Protein AF-A0A847F0T1-F1 (afdb_monomer_lite)

Foldseek 3Di:
DVVVVVVVVVVVVVVVVVVVVVVVVVVVVVVVLPPPDPDPSPVSVVLVVLVVLLVVLVVVLVVLVVCVVVVVDDPVVSVVVNVVSVVSNVVSVVVNVVVVVVVVVVVVCVVVVVPDD

Sequence (117 aa):
MTNTLANLFIVLALLGVFAALFAIFLSLRAIFSGELLPVDADEGAARAALVDRKRALIESLRDLGEDHATGKIDEEDFALLSGQLRSQLAEVLAAIDARVEAKREEIEALVRGEGHA

Secondary structure (DSSP, 8-state):
--HHHHHHHHHHHHHHHHHHHHHHHHHHHHHHTT-SS-S-HHHHHHHHHHHHHHHHHHHHHHHHHHHHHTTSS-HHHHHHHHHHHHHHHHHHHHHHHHHHHHHHHHHHHHHHTTT--

Structure (mmCIF, N/CA/C/O backbone):
data_AF-A0A847F0T1-F1
#
_entry.id   AF-A0A847F0T1-F1
#
loop_
_atom_site.group_PDB
_atom_site.id
_atom_site.type_symbol
_atom_site.label_atom_id
_atom_site.label_alt_id
_atom_site.label_comp_id
_atom_site.label_asym_id
_atom_site.label_entity_id
_atom_site.label_seq_id
_atom_site.pdbx_PDB_ins_code
_atom_site.Cartn_x
_atom_site.Cartn_y
_atom_site.Cartn_z
_atom_site.occupancy
_atom_site.B_iso_or_equiv
_atom_site.auth_seq_id
_atom_site.auth_comp_id
_atom_site.auth_asym_id
_atom_site.auth_atom_id
_atom_site.pdbx_PDB_model_num
ATOM 1 N N . MET A 1 1 ? -22.434 44.941 -8.537 1.00 52.81 1 MET A N 1
ATOM 2 C CA . MET A 1 1 ? -21.559 44.437 -9.626 1.00 52.81 1 MET A CA 1
ATOM 3 C C . MET A 1 1 ? -20.073 44.375 -9.235 1.00 52.81 1 MET A C 1
ATOM 5 O O . MET A 1 1 ? -19.257 44.050 -10.079 1.00 52.81 1 MET A O 1
ATOM 9 N N . THR A 1 2 ? -19.696 44.621 -7.974 1.00 60.75 2 THR A N 1
ATOM 10 C CA . THR A 1 2 ? -18.308 44.528 -7.469 1.00 60.75 2 THR A CA 1
ATOM 11 C C . THR A 1 2 ? -17.883 43.103 -7.077 1.00 60.75 2 THR A C 1
ATOM 13 O O . THR A 1 2 ? -16.702 42.779 -7.142 1.00 60.75 2 THR A O 1
ATOM 16 N N . ASN A 1 3 ? -18.834 42.220 -6.750 1.00 66.62 3 ASN A N 1
ATOM 17 C CA . ASN A 1 3 ? -18.535 40.843 -6.324 1.00 66.62 3 ASN A CA 1
ATOM 18 C C . ASN A 1 3 ? -18.095 39.926 -7.473 1.00 66.62 3 ASN A C 1
ATOM 20 O O . ASN A 1 3 ? -17.398 38.950 -7.233 1.00 66.62 3 ASN A O 1
ATOM 24 N N . THR A 1 4 ? -18.479 40.212 -8.719 1.00 76.25 4 THR A N 1
ATOM 25 C CA . THR A 1 4 ? -18.121 39.355 -9.861 1.00 76.25 4 THR A CA 1
ATOM 26 C C . THR A 1 4 ? -16.636 39.439 -10.185 1.00 76.25 4 THR A C 1
ATOM 28 O O . THR A 1 4 ? -16.020 38.412 -10.441 1.00 76.25 4 THR A O 1
ATOM 31 N N . LEU A 1 5 ? -16.048 40.638 -10.104 1.00 75.12 5 LEU A N 1
ATOM 32 C CA . LEU A 1 5 ? -14.615 40.841 -10.305 1.00 75.12 5 LEU A CA 1
ATOM 33 C C . LEU A 1 5 ? -13.808 40.151 -9.196 1.00 75.12 5 LEU A C 1
ATOM 35 O O . LEU A 1 5 ? -12.898 39.385 -9.494 1.00 75.12 5 LEU A O 1
ATOM 39 N N . ALA A 1 6 ? -14.191 40.350 -7.929 1.00 77.38 6 ALA A N 1
ATOM 40 C CA . ALA A 1 6 ? -13.554 39.692 -6.786 1.00 77.38 6 ALA A CA 1
ATOM 41 C C . ALA A 1 6 ? -13.653 38.157 -6.867 1.00 77.38 6 ALA A C 1
ATOM 43 O O . ALA A 1 6 ? -12.657 37.464 -6.675 1.00 77.38 6 ALA A O 1
ATOM 44 N N . ASN A 1 7 ? -14.820 37.621 -7.239 1.00 74.25 7 ASN A N 1
ATOM 45 C CA . ASN A 1 7 ? -15.007 36.183 -7.430 1.00 74.25 7 ASN A CA 1
ATOM 46 C C . ASN A 1 7 ? -14.134 35.633 -8.565 1.00 74.25 7 ASN A C 1
ATOM 48 O O . ASN A 1 7 ? -13.613 34.529 -8.443 1.00 74.25 7 ASN A O 1
ATOM 52 N N . LEU A 1 8 ? -13.930 36.395 -9.643 1.00 82.19 8 LEU A N 1
ATOM 53 C CA . LEU A 1 8 ? -13.084 35.981 -10.765 1.00 82.19 8 LEU A CA 1
ATOM 54 C C . LEU A 1 8 ? -11.610 35.868 -10.343 1.00 82.19 8 LEU A C 1
ATOM 56 O O . LEU A 1 8 ? -10.948 34.892 -10.691 1.00 82.19 8 LEU A O 1
ATOM 60 N N . PHE A 1 9 ? -11.125 36.798 -9.514 1.00 82.75 9 PHE A N 1
ATOM 61 C CA . PHE A 1 9 ? -9.791 36.705 -8.911 1.00 82.75 9 PHE A CA 1
ATOM 62 C C . PHE A 1 9 ? -9.654 35.511 -7.962 1.00 82.75 9 PHE A C 1
ATOM 64 O O . PHE A 1 9 ? -8.632 34.829 -7.990 1.00 82.75 9 PHE A O 1
ATOM 71 N N . ILE A 1 10 ? -10.681 35.221 -7.159 1.00 81.25 10 ILE A N 1
ATOM 72 C CA . ILE A 1 10 ? -10.681 34.067 -6.248 1.00 81.25 10 ILE A CA 1
ATOM 73 C C . ILE A 1 10 ? -10.641 32.754 -7.035 1.00 81.25 10 ILE A C 1
ATOM 75 O O . ILE A 1 10 ? -9.837 31.879 -6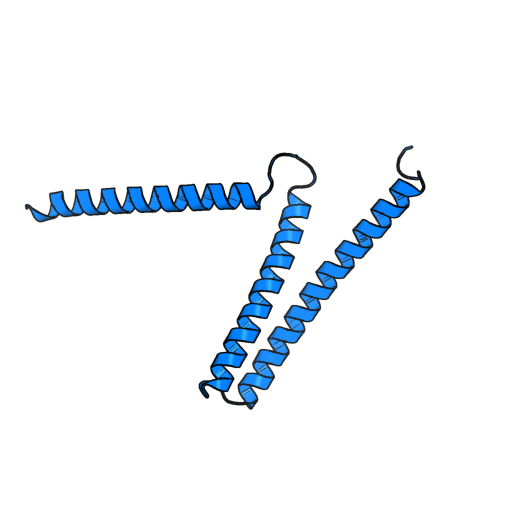.725 1.00 81.25 10 ILE A O 1
ATOM 79 N N . VAL A 1 11 ? -11.458 32.620 -8.083 1.00 83.31 11 VAL A N 1
ATOM 80 C CA . VAL A 1 11 ? -11.471 31.424 -8.940 1.00 83.31 11 VAL A CA 1
ATOM 81 C C . VAL A 1 11 ? -10.126 31.238 -9.641 1.00 83.31 11 VAL A C 1
ATOM 83 O O . VAL A 1 11 ? -9.605 30.125 -9.673 1.00 83.31 11 VAL A O 1
ATOM 86 N N . LEU A 1 12 ? -9.525 32.317 -10.148 1.00 83.12 12 LEU A N 1
ATOM 87 C CA . LEU A 1 12 ? -8.211 32.260 -10.788 1.00 83.12 12 LEU A CA 1
ATOM 88 C C . LEU A 1 12 ? -7.109 31.852 -9.798 1.00 83.12 12 LEU A C 1
ATOM 90 O O . LEU A 1 12 ? -6.262 31.022 -10.127 1.00 83.12 12 LEU A O 1
ATOM 94 N N . ALA A 1 13 ? -7.139 32.394 -8.579 1.00 80.69 13 ALA A N 1
ATOM 95 C CA . ALA A 1 13 ? -6.198 32.031 -7.525 1.00 80.69 13 ALA A CA 1
ATOM 96 C C . ALA A 1 13 ? -6.340 30.554 -7.127 1.00 80.69 13 ALA A C 1
ATOM 98 O O . ALA A 1 13 ? -5.339 29.845 -7.040 1.00 80.69 13 ALA A O 1
ATOM 99 N N . LEU A 1 14 ? -7.573 30.065 -6.959 1.00 80.56 14 LEU A N 1
ATOM 100 C CA . LEU A 1 14 ? -7.846 28.656 -6.668 1.00 80.56 14 LEU A CA 1
ATOM 101 C C . LEU A 1 14 ? -7.356 27.734 -7.789 1.00 80.56 14 LEU A C 1
ATOM 103 O O . LEU A 1 14 ? -6.750 26.706 -7.500 1.00 80.56 14 LEU A O 1
ATOM 107 N N . LEU A 1 15 ? -7.553 28.117 -9.054 1.00 83.56 15 LEU A N 1
ATOM 108 C CA . LEU A 1 15 ? -7.061 27.356 -10.202 1.00 83.56 15 LEU A CA 1
ATOM 109 C C . LEU A 1 15 ? -5.526 27.283 -10.216 1.00 83.56 15 LEU A C 1
ATOM 111 O O . LEU A 1 15 ? -4.965 26.223 -10.477 1.00 83.56 15 LEU A O 1
ATOM 115 N N . GLY A 1 16 ? -4.847 28.388 -9.896 1.00 82.50 16 GLY A N 1
ATOM 116 C CA . GLY A 1 16 ? -3.387 28.432 -9.802 1.00 82.50 16 GLY A CA 1
ATOM 117 C C . GLY A 1 16 ? -2.841 27.551 -8.677 1.00 82.50 16 GLY A C 1
ATOM 118 O O . GLY A 1 16 ? -1.900 26.788 -8.893 1.00 82.50 16 GLY A O 1
ATOM 119 N N . VAL A 1 17 ? -3.468 27.593 -7.497 1.00 83.94 17 VAL A N 1
ATOM 120 C CA . VAL A 1 17 ? -3.122 26.700 -6.378 1.00 83.94 17 VAL A CA 1
ATOM 121 C C . VAL A 1 17 ? -3.359 25.242 -6.765 1.00 83.94 17 VAL A C 1
ATOM 123 O O . VAL A 1 17 ? -2.496 24.398 -6.532 1.00 83.94 17 VAL A O 1
ATOM 126 N N . PHE A 1 18 ? -4.484 24.942 -7.412 1.00 84.00 18 PHE A N 1
ATOM 127 C CA . PHE A 1 18 ? -4.797 23.590 -7.863 1.00 84.00 18 PHE A CA 1
ATOM 128 C C . PHE A 1 18 ? -3.788 23.086 -8.901 1.00 84.00 18 PHE A C 1
ATOM 130 O O . PHE A 1 18 ? -3.313 21.961 -8.791 1.00 84.00 18 PHE A O 1
ATOM 137 N N . ALA A 1 19 ? -3.387 23.927 -9.858 1.00 81.62 19 ALA A N 1
ATOM 138 C CA . ALA A 1 19 ? -2.363 23.595 -10.845 1.00 81.62 19 ALA A CA 1
ATOM 139 C C . ALA A 1 19 ? -0.987 23.356 -10.201 1.00 81.62 19 ALA A C 1
ATOM 141 O O . ALA A 1 19 ? -0.282 22.431 -10.598 1.00 81.62 19 ALA A O 1
ATOM 142 N N . ALA A 1 20 ? -0.618 24.138 -9.182 1.00 81.88 20 ALA A N 1
ATOM 143 C CA . ALA A 1 20 ? 0.625 23.941 -8.440 1.00 81.88 20 ALA A CA 1
ATOM 144 C C . ALA A 1 20 ? 0.615 22.624 -7.650 1.00 81.88 20 ALA A C 1
ATOM 146 O O . ALA A 1 20 ? 1.573 21.856 -7.720 1.00 81.88 20 ALA A O 1
ATOM 147 N N . LEU A 1 21 ? -0.486 22.322 -6.955 1.00 86.12 21 LEU A N 1
ATOM 148 C CA . LEU A 1 21 ? -0.669 21.043 -6.265 1.00 86.12 21 LEU A CA 1
ATOM 149 C C . LEU A 1 21 ? -0.656 19.871 -7.249 1.00 86.12 21 LEU A C 1
ATOM 151 O O . LEU A 1 21 ? -0.024 18.854 -6.977 1.00 86.12 21 LEU A O 1
ATOM 155 N N . PHE A 1 22 ? -1.289 20.028 -8.413 1.00 81.38 22 PHE A N 1
ATOM 156 C CA . PHE A 1 22 ? -1.295 19.022 -9.468 1.00 81.38 22 PHE A CA 1
ATOM 157 C C . PHE A 1 22 ? 0.104 18.802 -10.058 1.00 81.38 22 PHE A C 1
ATOM 159 O O . PHE A 1 22 ? 0.502 17.661 -10.261 1.00 81.38 22 PHE A O 1
ATOM 166 N N . ALA A 1 23 ? 0.892 19.860 -10.263 1.00 79.94 23 ALA A N 1
ATOM 167 C CA . ALA A 1 23 ? 2.275 19.763 -10.729 1.00 79.94 23 ALA A CA 1
ATOM 168 C C . ALA A 1 23 ? 3.196 19.097 -9.694 1.00 79.94 23 ALA A C 1
ATOM 170 O O . ALA A 1 23 ? 4.030 18.267 -10.055 1.00 79.94 23 ALA A O 1
ATOM 171 N N . ILE A 1 24 ? 3.021 19.409 -8.406 1.00 82.31 24 ILE A N 1
ATOM 172 C CA . ILE A 1 24 ? 3.737 18.739 -7.312 1.00 82.31 24 ILE A CA 1
ATOM 173 C C . ILE A 1 24 ? 3.339 17.265 -7.254 1.00 82.31 24 ILE A C 1
ATOM 175 O O . ILE A 1 24 ? 4.211 16.410 -7.157 1.00 82.31 24 ILE A O 1
ATOM 179 N N . PHE A 1 25 ? 2.048 16.957 -7.374 1.00 83.25 25 PHE A N 1
ATOM 180 C CA . PHE A 1 25 ? 1.553 15.585 -7.433 1.00 83.25 25 PHE A CA 1
ATOM 181 C C . PHE A 1 25 ? 2.135 14.823 -8.630 1.00 83.25 25 PHE A C 1
ATOM 183 O O . PHE A 1 25 ? 2.549 13.679 -8.472 1.00 83.25 25 PHE A O 1
ATOM 190 N N . LEU A 1 26 ? 2.238 15.460 -9.800 1.00 76.06 26 LEU A N 1
ATOM 191 C CA . LEU A 1 26 ? 2.848 14.872 -10.994 1.00 76.06 26 LEU A CA 1
ATOM 192 C C . LEU A 1 26 ? 4.354 14.641 -10.818 1.00 76.06 26 LEU A C 1
ATOM 194 O O . LEU A 1 26 ? 4.858 13.597 -11.209 1.00 76.06 26 LEU A O 1
ATOM 198 N N . SER A 1 27 ? 5.063 15.593 -10.208 1.00 75.88 27 SER A N 1
ATOM 199 C CA . SER A 1 27 ? 6.496 15.494 -9.906 1.00 75.88 27 SER A CA 1
ATOM 200 C C . SER A 1 27 ? 6.778 14.389 -8.893 1.00 75.88 27 SER A C 1
ATOM 202 O O . SER A 1 27 ? 7.656 13.555 -9.098 1.00 75.88 27 SER A O 1
ATOM 204 N N . LEU A 1 28 ? 5.968 14.317 -7.836 1.00 76.00 28 LEU A N 1
ATOM 205 C CA . LEU A 1 28 ? 6.042 13.244 -6.861 1.00 76.00 28 LEU A CA 1
ATOM 206 C C . LEU A 1 28 ? 5.731 11.914 -7.549 1.00 76.00 28 LEU A C 1
ATOM 208 O O . LEU A 1 28 ? 6.512 10.981 -7.449 1.00 76.00 28 LEU A O 1
ATOM 212 N N . ARG A 1 29 ? 4.679 11.841 -8.367 1.00 70.69 29 ARG A N 1
ATOM 213 C CA . ARG A 1 29 ? 4.390 10.646 -9.164 1.00 70.69 29 ARG A CA 1
ATOM 214 C C . ARG A 1 29 ? 5.544 10.262 -10.093 1.00 70.69 29 ARG A C 1
ATOM 216 O O . ARG A 1 29 ? 5.812 9.078 -10.175 1.00 70.69 29 ARG A O 1
ATOM 223 N N . ALA A 1 30 ? 6.242 11.212 -10.713 1.00 64.50 30 ALA A N 1
ATOM 224 C CA . ALA A 1 30 ? 7.394 10.963 -11.584 1.00 64.50 30 ALA A CA 1
ATOM 225 C C . ALA A 1 30 ? 8.635 10.456 -10.821 1.00 64.50 30 ALA A C 1
ATOM 227 O O . ALA A 1 30 ? 9.350 9.571 -11.282 1.00 64.50 30 ALA A O 1
ATOM 228 N N . ILE A 1 31 ? 8.881 10.989 -9.621 1.00 63.38 31 ILE A N 1
ATOM 229 C CA . ILE A 1 31 ? 9.963 10.535 -8.735 1.00 63.38 31 ILE A CA 1
ATOM 230 C C . ILE A 1 31 ? 9.656 9.133 -8.195 1.00 63.38 31 ILE A C 1
ATOM 232 O O . ILE A 1 31 ? 10.538 8.280 -8.132 1.00 63.38 31 ILE A O 1
ATOM 236 N N . PHE A 1 32 ? 8.396 8.880 -7.837 1.00 61.91 32 PHE A N 1
ATOM 237 C CA . PHE A 1 32 ? 7.927 7.578 -7.369 1.00 61.91 32 PHE A CA 1
ATOM 238 C C . PHE A 1 32 ? 7.746 6.560 -8.510 1.00 61.91 32 PHE A C 1
ATOM 240 O O . PHE A 1 32 ? 7.791 5.362 -8.242 1.00 61.91 32 PHE A O 1
ATOM 247 N N . SER A 1 33 ? 7.581 7.002 -9.764 1.00 50.97 33 SER A N 1
ATOM 248 C CA . SER A 1 33 ? 7.496 6.128 -10.942 1.00 50.97 33 SER A CA 1
ATOM 249 C C . SER A 1 33 ? 8.857 5.719 -11.505 1.00 50.97 33 SER A C 1
ATOM 251 O O . SER A 1 33 ? 8.893 4.852 -12.371 1.00 50.97 33 SER A O 1
ATOM 253 N N . GLY A 1 34 ? 9.973 6.271 -11.005 1.00 51.31 34 GLY A N 1
ATOM 254 C CA . GLY A 1 34 ? 11.324 5.780 -11.315 1.00 51.31 34 GLY A CA 1
ATOM 255 C C . GLY A 1 34 ? 11.658 5.754 -12.810 1.00 51.31 34 GLY A C 1
ATOM 256 O O . GLY A 1 34 ? 12.413 4.895 -13.265 1.00 51.31 34 GLY A O 1
ATOM 257 N N . GLU A 1 35 ? 11.077 6.661 -13.590 1.00 53.47 35 GLU A N 1
ATOM 258 C CA . GLU A 1 35 ? 11.099 6.578 -15.046 1.00 53.47 35 GLU A CA 1
ATOM 259 C C . GLU A 1 35 ? 12.348 7.257 -15.613 1.00 53.47 35 GLU A C 1
ATOM 261 O O . GLU A 1 35 ? 12.359 8.434 -15.971 1.00 53.47 35 GLU A O 1
ATOM 266 N N . LEU A 1 36 ? 13.436 6.487 -15.666 1.00 50.47 36 LEU A N 1
ATOM 267 C CA . LEU A 1 36 ? 14.590 6.792 -16.513 1.00 50.47 36 LEU A CA 1
ATOM 268 C C . LEU A 1 36 ? 15.154 5.572 -17.251 1.00 50.47 36 LEU A C 1
ATOM 270 O O . LEU A 1 36 ? 16.248 5.665 -17.799 1.00 50.47 36 LEU A O 1
ATOM 274 N N . LEU A 1 37 ? 14.407 4.464 -17.352 1.00 49.88 37 LEU A N 1
ATOM 275 C CA . LEU A 1 37 ? 14.727 3.365 -18.271 1.00 49.88 37 LEU A CA 1
ATOM 276 C C . LEU A 1 37 ? 13.460 2.666 -18.800 1.00 49.88 37 LEU A C 1
ATOM 278 O O . LEU A 1 37 ? 12.579 2.341 -18.005 1.00 49.88 37 LEU A O 1
ATOM 282 N N . PRO A 1 38 ? 13.379 2.367 -20.112 1.00 51.28 38 PRO A N 1
ATOM 283 C CA . PRO A 1 38 ? 12.355 1.501 -20.672 1.00 51.28 38 PRO A CA 1
ATOM 284 C C . PRO A 1 38 ? 12.768 0.047 -20.413 1.00 51.28 38 PRO A C 1
ATOM 286 O O . PRO A 1 38 ? 13.331 -0.619 -21.277 1.00 51.28 38 PRO A O 1
ATOM 289 N N . VAL A 1 39 ? 12.537 -0.426 -19.194 1.00 47.94 39 VAL A N 1
ATOM 290 C CA . VAL A 1 39 ? 12.539 -1.855 -18.867 1.00 47.94 39 VAL A CA 1
ATOM 291 C C . VAL A 1 39 ? 11.183 -2.117 -18.227 1.00 47.94 39 VAL A C 1
ATOM 293 O O . VAL A 1 39 ? 10.922 -1.651 -17.123 1.00 47.94 39 VAL A O 1
ATOM 296 N N . ASP A 1 40 ? 10.290 -2.750 -18.985 1.00 52.78 40 ASP A N 1
ATOM 297 C CA . ASP A 1 40 ? 9.015 -3.312 -18.522 1.00 52.78 40 ASP A CA 1
ATOM 298 C C . ASP A 1 40 ? 8.165 -2.404 -17.617 1.00 52.78 40 ASP A C 1
ATOM 300 O O . ASP A 1 40 ? 7.838 -2.733 -16.474 1.00 52.78 40 ASP A O 1
ATOM 304 N N . ALA A 1 41 ? 7.746 -1.254 -18.157 1.00 53.91 41 ALA A N 1
ATOM 305 C CA . ALA A 1 41 ? 6.833 -0.319 -17.488 1.00 53.91 41 ALA A CA 1
ATOM 306 C C . ALA A 1 41 ? 5.547 -0.996 -16.953 1.00 53.91 41 ALA A C 1
ATOM 308 O O . ALA A 1 41 ? 4.997 -0.569 -15.936 1.00 53.91 41 ALA A O 1
ATOM 309 N N . ASP A 1 42 ? 5.100 -2.081 -17.594 1.00 59.81 42 ASP A N 1
ATOM 310 C CA . ASP A 1 42 ? 3.937 -2.869 -17.170 1.00 59.81 42 ASP A CA 1
ATOM 311 C C . ASP A 1 42 ? 4.222 -3.723 -15.915 1.00 59.81 42 ASP A C 1
ATOM 313 O O . ASP A 1 42 ? 3.421 -3.766 -14.976 1.00 59.81 42 ASP A O 1
ATOM 317 N N . GLU A 1 43 ? 5.412 -4.329 -15.807 1.00 63.09 43 GLU A N 1
ATOM 318 C CA . GLU A 1 43 ? 5.791 -5.100 -14.616 1.00 63.09 43 GLU A CA 1
ATOM 319 C C . GLU A 1 43 ? 6.003 -4.216 -13.385 1.00 63.09 43 GLU A C 1
ATOM 321 O O . GLU A 1 43 ? 5.634 -4.604 -12.267 1.00 63.09 43 GLU A O 1
ATOM 326 N N . GLY A 1 44 ? 6.588 -3.030 -13.581 1.00 68.50 44 GLY A N 1
ATOM 327 C CA . GLY A 1 44 ? 6.762 -2.031 -12.529 1.00 68.50 44 GLY A CA 1
ATOM 328 C C . GLY A 1 44 ? 5.420 -1.535 -11.992 1.00 68.50 44 GLY A C 1
ATOM 329 O O . GLY A 1 44 ? 5.219 -1.492 -10.774 1.00 68.50 44 GLY A O 1
ATOM 330 N N . ALA A 1 45 ? 4.472 -1.247 -12.888 1.00 73.31 45 ALA A N 1
ATOM 331 C CA . ALA A 1 45 ? 3.123 -0.822 -12.529 1.00 73.31 45 ALA A CA 1
ATOM 332 C C . ALA A 1 45 ? 2.347 -1.916 -11.776 1.00 73.31 45 ALA A C 1
ATOM 334 O O . ALA A 1 45 ? 1.745 -1.638 -10.736 1.00 73.31 45 ALA A O 1
ATOM 335 N N . ALA A 1 46 ? 2.414 -3.170 -12.237 1.00 76.00 46 ALA A N 1
ATOM 336 C CA . ALA A 1 46 ? 1.774 -4.302 -11.566 1.00 76.00 46 ALA A CA 1
ATOM 337 C C . ALA A 1 46 ? 2.348 -4.544 -10.158 1.00 76.00 46 ALA A C 1
ATOM 339 O O . ALA A 1 46 ? 1.605 -4.795 -9.205 1.00 76.00 46 ALA A O 1
ATOM 340 N N . ARG A 1 47 ? 3.673 -4.419 -9.994 1.00 79.31 47 ARG A N 1
ATOM 341 C CA . ARG A 1 47 ? 4.327 -4.514 -8.681 1.00 79.31 47 ARG A CA 1
ATOM 342 C C . ARG A 1 47 ? 3.899 -3.378 -7.755 1.00 79.31 47 ARG A C 1
ATOM 344 O O . ARG A 1 47 ? 3.584 -3.639 -6.595 1.00 79.31 47 ARG A O 1
ATOM 351 N N . ALA A 1 48 ? 3.891 -2.141 -8.250 1.00 81.00 48 ALA A N 1
ATOM 352 C CA . ALA A 1 48 ? 3.474 -0.979 -7.472 1.00 81.00 48 ALA A CA 1
ATOM 353 C C . ALA A 1 48 ? 2.026 -1.136 -6.983 1.00 81.00 48 ALA A C 1
ATOM 355 O O . ALA A 1 48 ? 1.764 -0.980 -5.794 1.00 81.00 48 ALA A O 1
ATOM 356 N N . ALA A 1 49 ? 1.119 -1.583 -7.857 1.00 83.31 49 ALA A N 1
ATOM 357 C CA . ALA A 1 49 ? -0.278 -1.825 -7.509 1.00 83.31 49 ALA A CA 1
ATOM 358 C C . ALA A 1 49 ? -0.454 -2.873 -6.392 1.00 83.31 49 ALA A C 1
ATOM 360 O O . ALA A 1 49 ? -1.274 -2.683 -5.492 1.00 83.31 49 ALA A O 1
ATOM 361 N N . LEU A 1 50 ? 0.323 -3.964 -6.405 1.00 87.06 50 LEU A N 1
ATOM 362 C CA . LEU A 1 50 ? 0.287 -4.977 -5.340 1.00 87.06 50 LEU A CA 1
ATOM 363 C C . LEU A 1 50 ? 0.803 -4.431 -4.001 1.00 87.06 50 LEU A C 1
ATOM 365 O O . LEU A 1 50 ? 0.218 -4.704 -2.951 1.00 87.06 50 LEU A O 1
ATOM 369 N N . VAL A 1 51 ? 1.876 -3.636 -4.025 1.00 88.19 51 VAL A N 1
ATOM 370 C CA . VAL A 1 51 ? 2.439 -3.007 -2.820 1.00 88.19 51 VAL A CA 1
ATOM 371 C C . VAL A 1 51 ? 1.480 -1.967 -2.239 1.00 88.19 51 VAL A C 1
ATOM 373 O O . VAL A 1 51 ? 1.264 -1.948 -1.025 1.00 88.19 51 VAL A O 1
ATOM 376 N N . ASP A 1 52 ? 0.858 -1.155 -3.090 1.00 87.75 52 ASP A N 1
ATOM 377 C CA . ASP A 1 52 ? -0.146 -0.172 -2.683 1.00 87.75 52 ASP A CA 1
ATOM 378 C C . ASP A 1 52 ? -1.375 -0.859 -2.085 1.00 87.75 52 ASP A C 1
ATOM 380 O O . ASP A 1 52 ? -1.841 -0.474 -1.011 1.00 87.75 52 ASP A O 1
ATOM 384 N N . ARG A 1 53 ? -1.850 -1.945 -2.710 1.00 85.69 53 ARG A N 1
ATOM 385 C CA . ARG A 1 53 ? -2.969 -2.737 -2.186 1.00 85.69 53 ARG A CA 1
ATOM 386 C C . ARG A 1 53 ? -2.644 -3.361 -0.830 1.00 85.69 53 ARG A C 1
ATOM 388 O O . ARG A 1 53 ? -3.475 -3.306 0.073 1.00 85.69 53 ARG A O 1
ATOM 395 N N . LYS A 1 54 ? -1.431 -3.897 -0.649 1.00 90.69 54 LYS A N 1
ATOM 396 C CA . LYS A 1 54 ? -0.958 -4.393 0.653 1.00 90.69 54 LYS A CA 1
ATOM 397 C C . LYS A 1 54 ? -0.997 -3.285 1.707 1.00 90.69 54 LYS A C 1
ATOM 399 O O . LYS A 1 54 ? -1.488 -3.508 2.810 1.00 90.69 54 LYS A O 1
ATOM 404 N N . ARG A 1 55 ? -0.477 -2.097 1.379 1.00 92.38 55 ARG A N 1
ATOM 405 C CA . ARG A 1 55 ? -0.445 -0.955 2.301 1.00 92.38 55 ARG A CA 1
ATOM 406 C C . ARG A 1 55 ? -1.853 -0.510 2.690 1.00 92.38 55 ARG A C 1
ATOM 408 O O . ARG A 1 55 ? -2.097 -0.304 3.872 1.00 92.38 55 ARG A O 1
ATOM 415 N N . ALA A 1 56 ? -2.764 -0.425 1.723 1.00 88.69 56 ALA A N 1
ATOM 416 C CA . ALA A 1 56 ? -4.158 -0.073 1.964 1.00 88.69 56 ALA A CA 1
ATOM 417 C C . ALA A 1 56 ? -4.848 -1.073 2.905 1.00 88.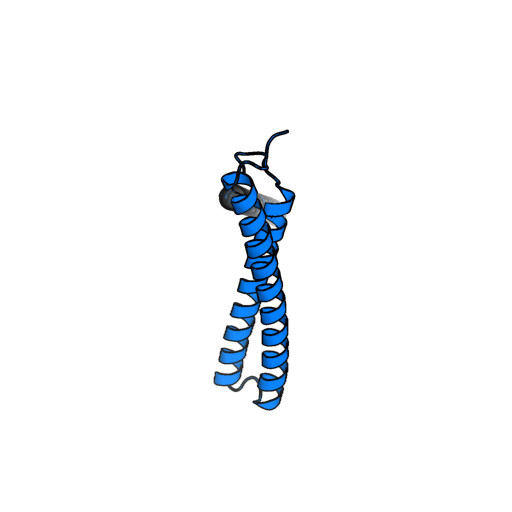69 56 ALA A C 1
ATOM 419 O O . ALA A 1 56 ? -5.482 -0.659 3.867 1.00 88.69 56 ALA A O 1
ATOM 420 N N . LEU A 1 57 ? -4.663 -2.380 2.689 1.00 84.88 57 LEU A N 1
ATOM 421 C CA . LEU A 1 57 ? -5.258 -3.418 3.540 1.00 84.88 57 LEU A CA 1
ATOM 422 C C . LEU A 1 57 ? -4.715 -3.399 4.976 1.00 84.88 57 LEU A C 1
ATOM 424 O O . LEU A 1 57 ? -5.472 -3.613 5.920 1.00 84.88 57 LEU A O 1
ATOM 428 N N . ILE A 1 58 ? -3.417 -3.132 5.152 1.00 93.62 58 ILE A N 1
ATOM 429 C CA . ILE A 1 58 ? -2.809 -2.987 6.484 1.00 93.62 58 ILE A CA 1
ATOM 430 C C . ILE A 1 58 ? -3.365 -1.753 7.199 1.00 93.62 58 ILE A C 1
ATOM 432 O O . ILE A 1 58 ? -3.673 -1.833 8.386 1.00 93.62 58 ILE A O 1
ATOM 436 N N . GLU A 1 59 ? -3.516 -0.639 6.485 1.00 92.81 59 GLU A N 1
ATOM 437 C CA . GLU A 1 59 ? -4.105 0.579 7.043 1.00 92.81 59 GLU A CA 1
ATOM 438 C C . GLU A 1 59 ? -5.557 0.338 7.467 1.00 92.81 59 GLU A C 1
ATOM 440 O O . GLU A 1 59 ? -5.909 0.605 8.610 1.00 92.81 59 GLU A O 1
ATOM 445 N N . SER A 1 60 ? -6.367 -0.291 6.610 1.00 87.38 60 SER A N 1
ATOM 446 C CA . SER A 1 60 ? -7.751 -0.644 6.945 1.00 87.38 60 SER A CA 1
ATOM 447 C C . SER A 1 60 ? -7.851 -1.576 8.154 1.00 87.38 60 SER A C 1
ATOM 449 O O . SER A 1 60 ? -8.768 -1.435 8.955 1.00 87.38 60 SER A O 1
ATOM 451 N N . LEU A 1 61 ? -6.913 -2.516 8.321 1.00 89.12 61 LEU A N 1
ATOM 452 C CA . LEU A 1 61 ? -6.850 -3.360 9.519 1.00 89.12 61 LEU A CA 1
ATOM 453 C C . LEU A 1 61 ? -6.499 -2.563 10.780 1.00 89.12 61 LEU A C 1
ATOM 455 O O . LEU A 1 61 ? -7.017 -2.883 11.851 1.00 89.12 61 LEU A O 1
ATOM 459 N N . ARG A 1 62 ? -5.624 -1.555 10.669 1.00 92.88 62 ARG A N 1
ATOM 460 C CA . ARG A 1 62 ? -5.278 -0.674 11.790 1.00 92.88 62 ARG A CA 1
ATOM 461 C C . ARG A 1 62 ? -6.482 0.165 12.199 1.00 92.88 62 ARG A C 1
ATOM 463 O O . ARG A 1 62 ? -6.858 0.125 13.366 1.00 92.88 62 ARG A O 1
ATOM 470 N N . ASP A 1 63 ? -7.103 0.843 11.241 1.00 90.25 63 ASP A N 1
ATOM 471 C CA . ASP A 1 63 ? -8.247 1.723 11.480 1.00 90.25 63 ASP A CA 1
ATOM 472 C C . ASP A 1 63 ? -9.430 0.938 12.068 1.00 90.25 63 ASP A C 1
ATOM 474 O O . ASP A 1 63 ? -10.038 1.365 13.046 1.00 90.25 63 ASP A O 1
ATOM 478 N N . LEU A 1 64 ? -9.689 -0.274 11.562 1.00 87.38 64 LEU A N 1
ATOM 479 C CA . LEU A 1 64 ? -10.702 -1.168 12.126 1.00 87.38 64 LEU A CA 1
ATOM 480 C C . LEU A 1 64 ? -10.386 -1.550 13.585 1.00 87.38 64 LEU A C 1
ATOM 482 O O . LEU A 1 64 ? -11.283 -1.613 14.423 1.00 87.38 64 LEU A O 1
ATOM 486 N N . GLY A 1 65 ? -9.114 -1.789 13.917 1.00 86.56 65 GLY A N 1
ATOM 487 C CA . GLY A 1 65 ? -8.688 -2.040 15.296 1.00 86.56 65 GLY A CA 1
ATOM 488 C C . GLY A 1 65 ? -8.873 -0.829 16.215 1.00 86.56 65 GLY A C 1
ATOM 489 O O . GLY A 1 65 ? -9.263 -0.992 17.371 1.00 86.56 65 GLY A O 1
ATOM 490 N N . GLU A 1 66 ? -8.635 0.380 15.709 1.00 92.12 66 GLU A N 1
ATOM 491 C CA . GLU A 1 66 ? -8.874 1.631 16.436 1.00 92.12 66 GLU A CA 1
ATOM 492 C C . GLU A 1 66 ? -10.373 1.875 16.669 1.00 92.12 66 GLU A C 1
ATOM 494 O O . GLU A 1 66 ? -10.791 2.249 17.770 1.00 92.12 66 GLU A O 1
ATOM 499 N N . ASP A 1 67 ? -11.209 1.603 15.669 1.00 86.19 67 ASP A N 1
ATOM 500 C CA . ASP A 1 67 ? -12.662 1.712 15.790 1.00 86.19 67 ASP A CA 1
ATOM 501 C C . ASP A 1 67 ? -13.230 0.694 16.792 1.00 86.19 67 ASP A C 1
ATOM 503 O O . ASP A 1 67 ? -14.110 1.042 17.586 1.00 86.19 67 ASP A O 1
ATOM 507 N N . HIS A 1 68 ? -12.675 -0.521 16.844 1.00 88.25 68 HIS A N 1
ATOM 508 C CA . HIS A 1 68 ? -13.025 -1.504 17.873 1.00 88.25 68 HIS A CA 1
ATOM 509 C C . HIS A 1 68 ? -12.588 -1.047 19.268 1.00 88.25 68 HIS A C 1
ATOM 511 O O . HIS A 1 68 ? -13.381 -1.046 20.207 1.00 88.25 68 HIS A O 1
ATOM 517 N N . ALA A 1 69 ? -11.346 -0.571 19.407 1.00 88.31 69 ALA A N 1
ATOM 518 C CA . ALA A 1 69 ? -10.819 -0.087 20.683 1.00 88.31 69 ALA A CA 1
ATOM 519 C C . ALA A 1 69 ? -11.596 1.124 21.233 1.00 88.31 69 ALA A C 1
ATOM 521 O O . ALA A 1 69 ? -11.669 1.316 22.447 1.00 88.31 69 ALA A O 1
ATOM 522 N N . THR A 1 70 ? -12.189 1.934 20.352 1.00 90.81 70 THR A N 1
ATOM 523 C CA . THR A 1 70 ? -13.049 3.070 20.721 1.00 90.81 70 THR A CA 1
ATOM 524 C C . THR A 1 70 ? -14.519 2.688 20.924 1.00 90.81 70 THR A C 1
ATOM 526 O O . THR A 1 70 ? -15.321 3.549 21.288 1.00 90.81 70 THR A O 1
ATOM 529 N N . GLY A 1 71 ? -14.874 1.412 20.735 1.00 89.00 71 GLY A N 1
ATOM 530 C CA . GLY A 1 71 ? -16.225 0.883 20.923 1.00 89.00 71 GLY A CA 1
ATOM 531 C C . GLY A 1 71 ? -17.224 1.315 19.848 1.00 89.00 71 GLY A C 1
ATOM 532 O O . GLY A 1 71 ? -18.428 1.276 20.092 1.00 89.00 71 GLY A O 1
ATOM 533 N N . LYS A 1 72 ? -16.749 1.769 18.679 1.00 82.62 72 LYS A N 1
ATOM 534 C CA . LYS A 1 72 ? -17.613 2.155 17.548 1.00 82.62 72 LYS A CA 1
ATOM 535 C C . LYS A 1 72 ? -18.168 0.952 16.791 1.00 82.62 72 LYS A C 1
ATOM 537 O O . LYS A 1 72 ? -19.196 1.080 16.134 1.00 82.62 72 LYS A O 1
ATOM 542 N N . ILE A 1 73 ? -17.467 -0.173 16.865 1.00 81.56 73 ILE A N 1
ATOM 543 C CA . ILE A 1 73 ? -17.857 -1.458 16.289 1.00 81.56 73 ILE A CA 1
ATOM 544 C C . ILE A 1 73 ? -17.841 -2.506 17.393 1.00 81.56 73 ILE A C 1
ATOM 546 O O . ILE A 1 73 ? -17.027 -2.422 18.317 1.00 81.56 73 ILE A O 1
ATOM 550 N N . ASP A 1 74 ? -18.755 -3.464 17.310 1.00 78.75 74 ASP A N 1
ATOM 551 C CA . ASP A 1 74 ? -18.782 -4.588 18.232 1.00 78.75 74 ASP A CA 1
ATOM 552 C C . ASP A 1 74 ? -17.756 -5.668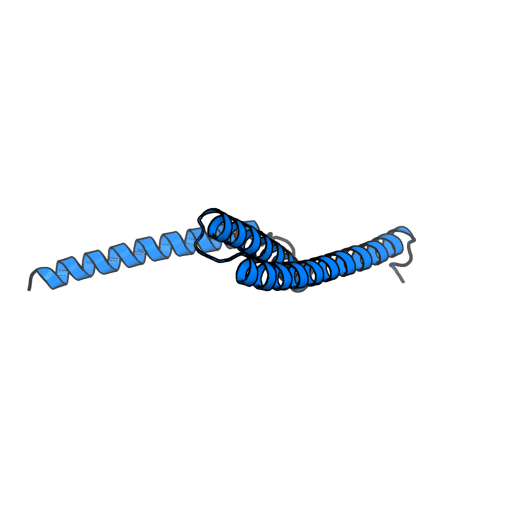 17.837 1.00 78.75 74 ASP A C 1
ATOM 554 O O . ASP A 1 74 ? -17.141 -5.629 16.768 1.00 78.75 74 ASP A O 1
ATOM 558 N N . GLU A 1 75 ? -17.525 -6.615 18.746 1.00 89.94 75 GLU A N 1
ATOM 559 C CA . GLU A 1 75 ? -16.554 -7.697 18.546 1.00 89.94 75 GLU A CA 1
ATOM 560 C C . GLU A 1 75 ? -16.970 -8.643 17.401 1.00 89.94 75 GLU A C 1
ATOM 562 O O . GLU A 1 75 ? -16.109 -9.205 16.723 1.00 89.94 75 GLU A O 1
ATOM 567 N N . GLU A 1 76 ? -18.273 -8.818 17.153 1.00 87.75 76 GLU A N 1
ATOM 568 C CA . GLU A 1 76 ? -18.787 -9.728 16.120 1.00 87.75 76 GLU A CA 1
ATOM 569 C C . GLU A 1 76 ? -18.522 -9.165 14.714 1.00 87.75 76 GLU A C 1
ATOM 571 O O . GLU A 1 76 ? -17.932 -9.844 13.864 1.00 87.75 76 GLU A O 1
ATOM 576 N N . ASP A 1 77 ? -18.845 -7.890 14.505 1.00 79.19 77 ASP A N 1
ATOM 577 C CA . ASP A 1 77 ? -18.558 -7.136 13.289 1.00 79.19 77 ASP A CA 1
ATOM 578 C C . ASP A 1 77 ? -17.048 -6.978 13.079 1.00 79.19 77 ASP A C 1
ATOM 580 O O . ASP A 1 77 ? -16.544 -7.145 11.961 1.00 79.19 77 ASP A O 1
ATOM 584 N N . PHE A 1 78 ? -16.290 -6.721 14.151 1.00 85.75 78 PHE A N 1
ATOM 585 C CA . PHE A 1 78 ? -14.830 -6.668 14.095 1.00 85.75 78 PHE A CA 1
ATOM 586 C C . PHE A 1 78 ? -14.230 -7.999 13.622 1.00 85.75 78 PHE A C 1
ATOM 588 O O . PHE A 1 78 ? -13.364 -8.015 12.737 1.00 85.75 78 PHE A O 1
ATOM 595 N N . ALA A 1 79 ? -14.678 -9.129 14.174 1.00 88.25 79 ALA A N 1
ATOM 596 C CA . ALA A 1 79 ? -14.191 -10.450 13.791 1.00 88.25 79 ALA A CA 1
ATOM 597 C C . ALA A 1 79 ? -14.490 -10.753 12.313 1.00 88.25 79 ALA A C 1
ATOM 599 O O . ALA A 1 79 ? -13.611 -11.233 11.588 1.00 88.25 79 ALA A O 1
ATOM 600 N N . LEU A 1 80 ? -15.691 -10.407 11.843 1.00 85.94 80 LEU A N 1
ATOM 601 C CA . LEU A 1 80 ? -16.106 -10.613 10.458 1.00 85.94 80 LEU A CA 1
ATOM 602 C C . LEU A 1 80 ? -15.289 -9.758 9.476 1.00 85.94 80 LEU A C 1
ATOM 604 O O . LEU A 1 80 ? -14.695 -10.290 8.531 1.00 85.94 80 LEU A O 1
ATOM 608 N N . LEU A 1 81 ? -15.201 -8.448 9.716 1.00 83.94 81 LEU A N 1
ATOM 609 C CA . LEU A 1 81 ? -14.489 -7.508 8.844 1.00 83.94 81 LEU A CA 1
ATOM 610 C C . LEU A 1 81 ? -12.978 -7.758 8.850 1.00 83.94 81 LEU A C 1
ATOM 612 O O . LEU A 1 81 ? -12.334 -7.782 7.797 1.00 83.94 81 LEU A O 1
ATOM 616 N N . SER A 1 82 ? -12.398 -8.011 10.023 1.00 83.88 82 SER A N 1
ATOM 617 C CA . SER A 1 82 ? -10.966 -8.280 10.139 1.00 83.88 82 SER A CA 1
ATOM 618 C C . SER A 1 82 ? -10.580 -9.625 9.512 1.00 83.88 82 SER A C 1
ATOM 620 O O . SER A 1 82 ? -9.490 -9.742 8.949 1.00 83.88 82 SER A O 1
ATOM 622 N N . GLY A 1 83 ? -11.468 -10.625 9.538 1.00 83.94 83 GLY A N 1
ATOM 623 C CA . GLY A 1 83 ? -11.294 -11.887 8.818 1.00 83.94 83 GLY A CA 1
ATOM 624 C C . GLY A 1 83 ? -11.238 -11.691 7.301 1.00 83.94 83 GLY A C 1
ATOM 625 O O . GLY A 1 83 ? -10.310 -12.170 6.646 1.00 83.94 83 GLY A O 1
ATOM 626 N N . GLN A 1 84 ? -12.172 -10.915 6.745 1.00 85.12 84 GLN A N 1
ATOM 627 C CA . GLN A 1 84 ? -12.199 -10.596 5.312 1.00 85.12 84 GLN A CA 1
ATOM 628 C C . GLN A 1 84 ? -10.956 -9.819 4.865 1.00 85.12 84 GLN A C 1
ATOM 630 O O . GLN A 1 84 ? -10.348 -10.157 3.846 1.00 85.12 84 GLN A O 1
ATOM 635 N N . LEU A 1 85 ? -10.547 -8.802 5.629 1.00 84.12 85 LEU A N 1
ATOM 636 C CA . LEU A 1 85 ? -9.352 -8.012 5.326 1.00 84.12 85 LEU A CA 1
ATOM 637 C C . LEU A 1 85 ? -8.073 -8.857 5.393 1.00 84.12 85 LEU A C 1
ATOM 639 O O . LEU A 1 85 ? -7.201 -8.721 4.535 1.00 84.12 85 LEU A O 1
ATOM 643 N N . ARG A 1 86 ? -7.964 -9.772 6.367 1.00 86.62 86 ARG A N 1
ATOM 644 C CA . ARG A 1 86 ? -6.826 -10.701 6.470 1.00 86.62 86 ARG A CA 1
ATOM 645 C C . ARG A 1 86 ? -6.782 -11.706 5.322 1.00 86.62 86 ARG A C 1
ATOM 647 O O . ARG A 1 86 ? -5.693 -11.969 4.822 1.00 86.62 86 ARG A O 1
ATOM 654 N N . SER A 1 87 ? -7.930 -12.220 4.875 1.00 89.06 87 SER A N 1
ATOM 655 C CA . SER A 1 87 ? -8.004 -13.089 3.690 1.00 89.06 87 SER A CA 1
ATOM 656 C C . SER A 1 87 ? -7.487 -12.366 2.445 1.00 89.06 87 SER A C 1
ATOM 658 O O . SER A 1 87 ? -6.596 -12.862 1.761 1.00 89.06 87 SER A O 1
ATOM 660 N N . GLN A 1 88 ? -7.967 -11.144 2.203 1.00 83.88 88 GLN A N 1
ATOM 661 C CA . GLN A 1 88 ? -7.511 -10.327 1.075 1.00 83.88 88 GLN A CA 1
ATOM 662 C C . GLN A 1 88 ? -6.018 -9.988 1.168 1.00 83.88 88 GLN A C 1
ATOM 664 O O . GLN A 1 88 ? -5.319 -9.965 0.156 1.00 83.88 88 GLN A O 1
ATOM 669 N N . LEU A 1 89 ? -5.504 -9.736 2.376 1.00 88.06 89 LEU A N 1
ATOM 670 C CA . LEU A 1 89 ? -4.079 -9.491 2.584 1.00 88.06 89 LEU A CA 1
ATOM 671 C C . LEU A 1 89 ? -3.245 -10.740 2.271 1.00 88.06 89 LEU A C 1
ATOM 673 O O . LEU A 1 89 ? -2.203 -10.616 1.631 1.00 88.06 89 LEU A O 1
ATOM 677 N N . ALA A 1 90 ? -3.705 -11.927 2.672 1.00 89.94 90 ALA A N 1
ATOM 678 C CA . ALA A 1 90 ? -3.039 -13.190 2.364 1.00 89.94 90 ALA A CA 1
ATOM 679 C C . ALA A 1 90 ? -2.964 -13.446 0.849 1.00 89.94 90 ALA A C 1
ATOM 681 O O . ALA A 1 90 ? -1.906 -13.819 0.349 1.00 89.94 90 ALA A O 1
ATOM 682 N N . GLU A 1 91 ? -4.040 -13.172 0.108 1.00 90.00 91 GLU A N 1
ATOM 683 C CA . GLU A 1 91 ? -4.057 -13.278 -1.359 1.00 90.00 91 GLU A CA 1
ATOM 684 C C . GLU A 1 91 ? -3.040 -12.337 -2.021 1.00 90.00 91 GLU A C 1
ATOM 686 O O . GLU A 1 91 ? -2.293 -12.740 -2.913 1.00 90.00 91 GLU A O 1
ATOM 691 N N . VAL A 1 92 ? -2.970 -11.083 -1.561 1.00 88.94 92 VAL A N 1
ATOM 692 C CA . VAL A 1 92 ? -2.012 -10.098 -2.086 1.00 88.94 92 VAL A CA 1
ATOM 693 C C . VAL A 1 92 ? -0.572 -10.502 -1.774 1.00 88.94 92 VAL A C 1
ATOM 695 O O . VAL A 1 92 ? 0.299 -10.351 -2.629 1.00 88.94 92 VAL A O 1
ATOM 698 N N . LEU A 1 93 ? -0.309 -11.029 -0.576 1.00 91.12 93 LEU A N 1
ATOM 699 C CA . LEU A 1 93 ? 1.017 -11.520 -0.201 1.00 91.12 93 LEU A CA 1
ATOM 700 C C . LEU A 1 93 ? 1.430 -12.723 -1.053 1.00 91.12 93 LEU A C 1
ATOM 702 O O . LEU A 1 93 ? 2.521 -12.704 -1.611 1.00 91.12 93 LEU A O 1
ATOM 706 N N . ALA A 1 94 ? 0.536 -13.692 -1.263 1.00 89.00 94 ALA A N 1
ATOM 707 C CA . ALA A 1 94 ? 0.805 -14.835 -2.133 1.00 89.00 94 ALA A CA 1
ATOM 708 C C . ALA A 1 94 ? 1.116 -14.408 -3.580 1.00 89.00 94 ALA A C 1
ATOM 710 O O . ALA A 1 94 ? 2.020 -14.951 -4.213 1.00 89.00 94 ALA A O 1
ATOM 711 N N . ALA A 1 95 ? 0.410 -13.398 -4.099 1.00 88.62 95 ALA A N 1
ATOM 712 C CA . ALA A 1 95 ? 0.685 -12.842 -5.423 1.00 88.62 95 ALA A CA 1
ATOM 713 C C . ALA A 1 95 ? 2.053 -12.140 -5.502 1.00 88.62 95 ALA A C 1
ATOM 715 O O . ALA A 1 95 ? 2.711 -12.183 -6.542 1.00 88.62 95 ALA A O 1
ATOM 716 N N . ILE A 1 96 ? 2.492 -11.491 -4.420 1.00 88.19 96 ILE A N 1
ATOM 717 C CA . ILE A 1 96 ? 3.833 -10.902 -4.331 1.00 88.19 96 ILE A CA 1
ATOM 718 C C . ILE A 1 96 ? 4.891 -12.011 -4.303 1.00 88.19 96 ILE A C 1
ATOM 720 O O . ILE A 1 96 ? 5.842 -11.941 -5.080 1.00 88.19 96 ILE A O 1
ATOM 724 N N . ASP A 1 97 ? 4.705 -13.035 -3.471 1.00 89.25 97 ASP A N 1
ATOM 725 C CA . ASP A 1 97 ? 5.654 -14.142 -3.316 1.00 89.25 97 ASP A CA 1
ATOM 726 C C . ASP A 1 97 ? 5.830 -14.920 -4.626 1.00 89.25 97 ASP A C 1
ATOM 728 O O . ASP A 1 97 ? 6.956 -15.136 -5.070 1.00 89.25 97 ASP A O 1
ATOM 732 N N . ALA A 1 98 ? 4.735 -15.235 -5.327 1.00 88.00 98 ALA A N 1
ATOM 733 C CA . ALA A 1 98 ? 4.788 -15.908 -6.627 1.00 88.00 98 ALA A CA 1
ATOM 734 C C . ALA A 1 98 ? 5.616 -15.129 -7.667 1.00 88.00 98 ALA A C 1
ATOM 736 O O . ALA A 1 98 ? 6.346 -15.719 -8.464 1.00 88.00 98 ALA A O 1
ATOM 737 N N . ARG A 1 99 ? 5.544 -13.791 -7.651 1.00 85.81 99 ARG A N 1
ATOM 738 C CA . ARG A 1 99 ? 6.349 -12.940 -8.544 1.00 85.81 99 ARG A CA 1
ATOM 739 C C . ARG A 1 99 ? 7.823 -12.915 -8.150 1.00 85.81 99 ARG A C 1
ATOM 741 O O . ARG A 1 99 ? 8.678 -12.806 -9.026 1.00 85.81 99 ARG A O 1
ATOM 748 N N . VAL A 1 100 ? 8.121 -12.966 -6.853 1.00 86.62 100 VAL A N 1
ATOM 749 C CA . VAL A 1 100 ? 9.502 -13.033 -6.357 1.00 86.62 100 VAL A CA 1
ATOM 750 C C . VAL A 1 100 ? 10.151 -14.346 -6.782 1.00 86.62 100 VAL A C 1
ATOM 752 O O . VAL A 1 100 ? 11.274 -14.312 -7.281 1.00 86.62 100 VAL A O 1
ATOM 755 N N . GLU A 1 101 ? 9.441 -15.468 -6.661 1.00 85.94 101 GLU A N 1
ATOM 756 C CA . GLU A 1 101 ? 9.942 -16.774 -7.102 1.00 85.94 101 GLU A CA 1
ATOM 757 C C . GLU A 1 101 ? 10.159 -16.827 -8.620 1.00 85.94 101 GLU A C 1
ATOM 759 O O . GLU A 1 101 ? 11.232 -17.224 -9.064 1.00 85.94 101 GLU A O 1
ATOM 764 N N . ALA A 1 102 ? 9.230 -16.301 -9.425 1.00 83.06 102 ALA A N 1
ATOM 765 C CA . ALA A 1 102 ? 9.417 -16.225 -10.878 1.00 83.06 102 ALA A CA 1
ATOM 766 C C . ALA A 1 102 ? 10.679 -15.430 -11.274 1.00 83.06 102 ALA A C 1
ATOM 768 O O . ALA A 1 102 ? 11.448 -15.852 -12.136 1.00 83.06 102 ALA A O 1
ATOM 769 N N . LYS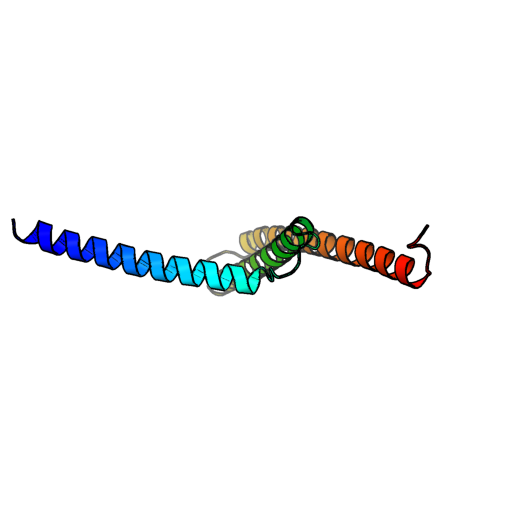 A 1 103 ? 10.941 -14.295 -10.606 1.00 84.06 103 LYS A N 1
ATOM 770 C CA . LYS A 1 103 ? 12.172 -13.523 -10.844 1.00 84.06 103 LYS A CA 1
ATOM 771 C C . LYS A 1 103 ? 13.421 -14.225 -10.318 1.00 84.06 103 LYS A C 1
ATOM 773 O O . LYS A 1 103 ? 14.489 -14.063 -10.902 1.00 84.06 103 LYS A O 1
ATOM 778 N N . ARG A 1 104 ? 13.323 -14.993 -9.228 1.00 82.31 104 ARG A N 1
ATOM 779 C CA . ARG A 1 104 ? 14.432 -15.824 -8.741 1.00 82.31 104 ARG A CA 1
ATOM 780 C C . ARG A 1 104 ? 14.832 -16.851 -9.799 1.00 82.31 104 ARG A C 1
ATOM 782 O O . ARG A 1 104 ? 16.017 -16.950 -10.094 1.00 82.31 104 ARG A O 1
ATOM 789 N N . GLU A 1 105 ? 13.870 -17.562 -10.381 1.00 82.69 105 GLU A N 1
ATOM 790 C CA . GLU A 1 105 ? 14.126 -18.557 -11.430 1.00 82.69 105 GLU A CA 1
ATOM 791 C C . GLU A 1 105 ? 14.785 -17.928 -12.668 1.00 82.69 105 GLU A C 1
ATOM 793 O O . GLU A 1 105 ? 15.768 -18.462 -13.182 1.00 82.69 105 GLU A O 1
ATOM 798 N N . GLU A 1 106 ? 14.307 -16.757 -13.100 1.00 79.31 106 GLU A N 1
ATOM 799 C CA . GLU A 1 106 ? 14.895 -15.987 -14.205 1.00 79.31 106 GLU A CA 1
ATOM 800 C C . GLU A 1 106 ? 16.359 -15.611 -13.921 1.00 79.31 106 GLU A C 1
ATOM 802 O O . GLU A 1 106 ? 17.248 -15.834 -14.746 1.00 79.31 106 GLU A O 1
ATOM 807 N N . ILE A 1 107 ? 16.636 -15.093 -12.721 1.00 83.75 107 ILE A N 1
ATOM 808 C CA . ILE A 1 107 ? 17.992 -14.728 -12.297 1.00 83.75 107 ILE A CA 1
ATOM 809 C C . ILE A 1 107 ? 18.892 -15.968 -12.225 1.00 83.75 107 ILE A C 1
ATOM 811 O O . ILE A 1 107 ? 20.040 -15.920 -12.666 1.00 83.75 107 ILE A O 1
ATOM 815 N N . GLU A 1 108 ? 18.398 -17.086 -11.696 1.00 80.75 108 GLU A N 1
ATOM 816 C CA . GLU A 1 108 ? 19.158 -18.336 -11.617 1.00 80.75 108 GLU A CA 1
ATOM 817 C C . GLU A 1 108 ? 19.481 -18.908 -13.006 1.00 80.75 108 GLU A C 1
ATOM 819 O O . GLU A 1 108 ? 20.599 -19.386 -13.217 1.00 80.75 108 GLU A O 1
ATOM 824 N N . ALA A 1 109 ? 18.562 -18.806 -13.970 1.00 81.00 109 ALA A N 1
ATOM 825 C CA . ALA A 1 109 ? 18.796 -19.196 -15.362 1.00 81.00 109 ALA A CA 1
ATOM 826 C C . ALA A 1 109 ? 19.859 -18.312 -16.043 1.00 81.00 109 ALA A C 1
ATOM 828 O O . ALA A 1 109 ? 20.751 -18.821 -16.731 1.00 81.00 109 ALA A O 1
ATOM 829 N N . LEU A 1 110 ? 19.824 -16.997 -15.792 1.00 82.44 110 LEU A N 1
ATOM 830 C CA . LEU A 1 110 ? 20.847 -16.059 -16.264 1.00 82.44 110 LEU A CA 1
ATOM 831 C C . LEU A 1 110 ? 22.228 -16.385 -15.676 1.00 82.44 110 LEU A C 1
ATOM 833 O O . LEU A 1 110 ? 23.217 -16.417 -16.407 1.00 82.44 110 LEU A O 1
ATOM 837 N N . VAL A 1 111 ? 22.303 -16.685 -14.375 1.00 82.75 111 VAL A N 1
ATOM 838 C CA . VAL A 1 111 ? 23.557 -17.058 -13.693 1.00 82.75 111 VAL A CA 1
ATOM 839 C C . VAL A 1 111 ? 24.100 -18.404 -14.187 1.00 82.75 111 VAL A C 1
ATOM 841 O O . VAL A 1 111 ? 25.316 -18.573 -14.274 1.00 82.75 111 VAL A O 1
ATOM 844 N N . ARG A 1 112 ? 23.228 -19.352 -14.555 1.00 82.75 112 ARG A N 1
ATOM 845 C CA . ARG A 1 112 ? 23.624 -20.650 -1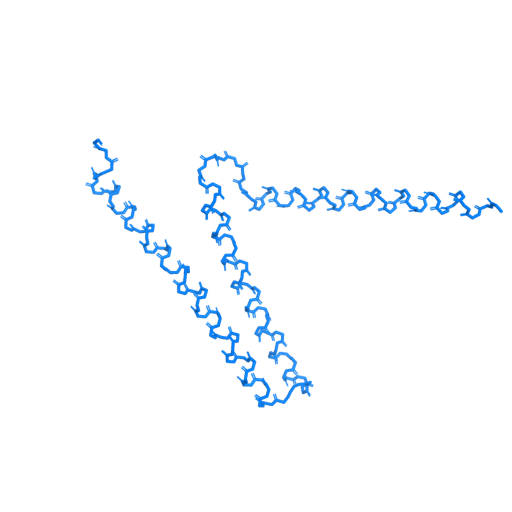5.132 1.00 82.75 112 ARG A CA 1
ATOM 846 C C . ARG A 1 112 ? 24.129 -20.539 -16.580 1.00 82.75 112 ARG A C 1
ATOM 848 O O . ARG A 1 112 ? 24.710 -21.494 -17.088 1.00 82.75 112 ARG A O 1
ATOM 855 N N . GLY A 1 113 ? 23.962 -19.383 -17.226 1.00 68.38 113 GLY A N 1
ATOM 856 C CA . GLY A 1 113 ? 24.422 -19.142 -18.595 1.00 68.38 113 GLY A CA 1
ATOM 857 C C . GLY A 1 113 ? 23.485 -19.684 -19.679 1.00 68.38 113 GLY A C 1
ATOM 858 O O . GLY A 1 113 ? 23.890 -19.774 -20.832 1.00 68.38 113 GLY A O 1
ATOM 859 N N . GLU A 1 114 ? 22.235 -20.017 -19.341 1.00 61.72 114 GLU A N 1
ATOM 860 C CA . GLU A 1 114 ? 21.222 -20.515 -20.291 1.00 61.72 114 GLU A CA 1
ATOM 861 C C . GLU A 1 114 ? 20.523 -19.372 -21.069 1.00 61.72 114 GLU A C 1
ATOM 863 O O . GLU A 1 114 ? 19.655 -19.621 -21.899 1.00 61.72 114 GLU A O 1
ATOM 868 N N . GLY A 1 115 ? 20.913 -18.113 -20.825 1.00 58.38 115 GLY A N 1
ATOM 869 C CA . GLY A 1 115 ? 20.257 -16.900 -21.336 1.00 58.38 115 GLY A CA 1
ATOM 870 C C . GLY A 1 115 ? 20.730 -16.350 -22.691 1.00 58.38 115 GLY A C 1
ATOM 871 O O . GLY A 1 115 ? 20.267 -15.283 -23.080 1.00 58.38 115 GLY A O 1
ATOM 872 N N . HIS A 1 116 ? 21.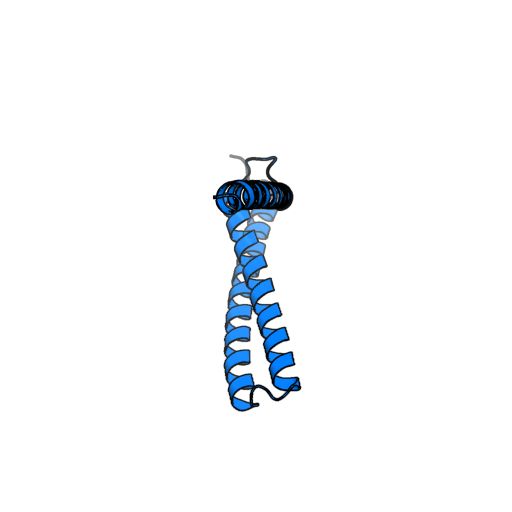622 -17.025 -23.422 1.00 50.22 116 HIS A N 1
ATOM 873 C CA . HIS A 1 116 ? 21.978 -16.626 -24.791 1.00 50.22 116 HIS A CA 1
ATOM 874 C C . HIS A 1 116 ? 22.263 -17.835 -25.695 1.00 50.22 116 HIS A C 1
ATOM 876 O O . HIS A 1 116 ? 23.348 -18.416 -25.647 1.00 50.22 116 HIS A O 1
ATOM 882 N N . ALA A 1 117 ? 21.298 -18.142 -26.565 1.00 42.06 117 ALA A N 1
ATOM 883 C CA . ALA A 1 117 ? 21.488 -18.714 -27.898 1.00 42.06 117 ALA A CA 1
ATOM 884 C C . ALA A 1 117 ? 20.486 -18.050 -28.853 1.00 42.06 117 ALA A C 1
ATOM 886 O O . ALA A 1 117 ? 19.309 -17.912 -28.449 1.00 42.06 117 ALA A O 1
#

pLDDT: mean 78.96, std 12.22, range [42.06, 93.62]

Radius of gyration: 23.58 Å; chains: 1; bounding box: 46×65×49 Å